Protein AF-A0A8J4X2F7-F1 (afdb_monomer_lite)

Foldseek 3Di:
DDDDDPVVVVVVVVVVVVVVVVVVVVVVVVVPPPPVCPDPDDDPDDDDDPDDDDDDPVPDDDPVRPDPVVVCVVCPPVDDVVVDDPDDDDDPPPDPDPDDPPPPPPPDDPDDDPDVVVVVPPCVVPPPVPVVVPDPDDDPDDDDD

Sequence (145 aa):
MATVPVMERGFLAAAMCALLVCLALRTEEVSCQHYYLLRPVPSDTLPLVELKEDPDPALDPRERDLNETELRSALGGDLDSRFLSATPPQKAEGNNDDDDDDVAQTAFPPGAPGPMYKYGLEIWPRIYPRIAREFKAPVDLHCVL

InterPro domains:
  IPR008717 Noggin [PF05806] (18-102)
  IPR008717 Noggin [PTHR10494] (14-102)
  IPR029034 Cystine-knot cytokine [G3DSA:2.10.90.10] (43-143)
  IPR029034 Cystine-knot cytokine [SSF57501] (32-99)

pLDDT: mean 70.75, std 18.21, range [32.97, 92.94]

Radius of gyration: 33.81 Å; chains: 1; bounding box: 85×48×81 Å

Secondary structure (DSSP, 8-state):
-----HHHHHHHHHHHHHHHHHHHHHHHHHTTTTTTT-SPPPP--SSPPPP-----TTTSPPGGG--HHHHHHHHGGG--TTT--SSPPPPPTT----S-GGGS--S--TT-PPPGGGTTTTSHHHHHHHHTTT-----------

Organism: Clarias magur (NCBI:txid1594786)

Structure (mmCIF, N/CA/C/O backbone):
data_AF-A0A8J4X2F7-F1
#
_entry.id   AF-A0A8J4X2F7-F1
#
loop_
_atom_site.group_PDB
_atom_site.id
_atom_site.type_symbol
_atom_site.label_atom_id
_atom_site.label_alt_id
_atom_site.label_comp_id
_atom_site.label_asym_id
_atom_site.label_entity_id
_atom_site.label_seq_id
_atom_site.pdbx_PDB_ins_code
_atom_site.Cartn_x
_atom_site.Cartn_y
_atom_site.Cartn_z
_atom_site.occupancy
_atom_site.B_iso_or_equiv
_atom_site.auth_seq_id
_atom_site.auth_comp_id
_atom_site.auth_asym_id
_atom_site.auth_atom_id
_atom_site.pdbx_PDB_model_num
ATOM 1 N N . MET A 1 1 ? 44.432 32.195 -27.656 1.00 45.34 1 MET A N 1
ATOM 2 C CA . MET A 1 1 ? 43.560 31.031 -27.925 1.00 45.34 1 MET A CA 1
ATOM 3 C C . MET A 1 1 ? 44.306 29.782 -27.487 1.00 45.34 1 MET A C 1
ATOM 5 O O . MET A 1 1 ? 45.168 29.320 -28.220 1.00 45.34 1 MET A O 1
ATOM 9 N N . ALA A 1 2 ? 44.076 29.307 -26.261 1.00 49.03 2 ALA A N 1
ATOM 10 C CA . ALA A 1 2 ? 44.726 28.097 -25.764 1.00 49.03 2 ALA A CA 1
ATOM 11 C C . ALA A 1 2 ? 44.035 26.875 -26.384 1.00 49.03 2 ALA A C 1
ATOM 13 O O . ALA A 1 2 ? 42.859 26.619 -26.132 1.00 49.03 2 ALA A O 1
ATOM 14 N N . THR A 1 3 ? 44.742 26.153 -27.249 1.00 57.19 3 THR A N 1
ATOM 15 C CA . THR A 1 3 ? 44.287 24.866 -27.772 1.00 57.19 3 THR A CA 1
ATOM 16 C C . THR A 1 3 ? 44.476 23.825 -26.681 1.00 57.19 3 THR A C 1
ATOM 18 O O . THR A 1 3 ? 45.597 23.395 -26.427 1.00 57.19 3 THR A O 1
ATOM 21 N N . VAL A 1 4 ? 43.377 23.454 -26.025 1.00 56.56 4 VAL A N 1
ATOM 22 C CA . VAL A 1 4 ? 43.303 22.301 -25.116 1.00 56.56 4 VAL A CA 1
ATOM 23 C C . VAL A 1 4 ? 43.961 21.097 -25.815 1.00 56.56 4 VAL A C 1
ATOM 25 O O . VAL A 1 4 ? 43.499 20.739 -26.909 1.00 56.56 4 VAL A O 1
ATOM 28 N N . PRO A 1 5 ? 45.051 20.518 -25.272 1.00 60.06 5 PRO A N 1
ATOM 29 C CA . PRO A 1 5 ? 45.778 19.428 -25.909 1.00 60.06 5 PRO A CA 1
ATOM 30 C C . PRO A 1 5 ? 44.843 18.250 -26.196 1.00 60.06 5 PRO A C 1
ATOM 32 O O . PRO A 1 5 ? 43.960 17.916 -25.409 1.00 60.06 5 PRO A O 1
ATOM 35 N N . VAL A 1 6 ? 45.046 17.592 -27.340 1.00 60.41 6 VAL A N 1
ATOM 36 C CA . VAL A 1 6 ? 44.236 16.454 -27.827 1.00 60.41 6 VAL A CA 1
ATOM 37 C C . VAL A 1 6 ? 44.079 15.348 -26.766 1.00 60.41 6 VAL A C 1
ATOM 39 O O . VAL A 1 6 ? 43.044 14.687 -26.709 1.00 60.41 6 VAL A O 1
ATOM 42 N N . MET A 1 7 ? 45.062 15.214 -25.870 1.00 56.78 7 MET A N 1
ATOM 43 C CA . MET A 1 7 ? 45.068 14.288 -24.735 1.00 56.78 7 MET A CA 1
ATOM 44 C C . MET A 1 7 ? 43.965 14.570 -23.696 1.00 56.78 7 MET A C 1
ATOM 46 O O . MET A 1 7 ? 43.355 13.633 -23.189 1.00 56.78 7 MET A O 1
ATOM 50 N N . GLU A 1 8 ? 43.637 15.838 -23.428 1.00 67.06 8 GLU A N 1
ATOM 51 C CA . GLU A 1 8 ? 42.567 16.219 -22.491 1.00 67.06 8 GLU A CA 1
ATOM 52 C C . GLU A 1 8 ? 41.178 15.993 -23.096 1.00 67.06 8 GLU A C 1
ATOM 54 O O . GLU A 1 8 ? 40.251 15.588 -22.402 1.00 67.06 8 GLU A O 1
ATOM 59 N N . ARG A 1 9 ? 41.035 16.159 -24.417 1.00 77.81 9 ARG A N 1
ATOM 60 C CA . ARG A 1 9 ? 39.787 15.836 -25.131 1.00 77.81 9 ARG A CA 1
ATOM 61 C C . ARG A 1 9 ? 39.517 14.332 -25.148 1.00 77.81 9 ARG A C 1
ATOM 63 O O . ARG A 1 9 ? 38.375 13.924 -24.966 1.00 77.81 9 ARG A O 1
ATOM 70 N N . GLY A 1 10 ? 40.563 13.522 -25.324 1.00 81.00 10 GLY A N 1
ATOM 71 C CA . GLY A 1 10 ? 40.482 12.063 -25.216 1.00 81.00 10 GLY A CA 1
ATOM 72 C C . GLY A 1 10 ? 40.123 11.605 -23.802 1.00 81.00 10 GLY A C 1
ATOM 73 O O . GLY A 1 10 ? 39.271 10.735 -23.643 1.00 81.00 10 GLY A O 1
ATOM 74 N N . PHE A 1 11 ? 40.700 12.241 -22.778 1.00 85.69 11 PHE A N 1
ATOM 75 C CA . PHE A 1 11 ? 40.369 11.968 -21.379 1.00 85.69 11 PHE A CA 1
ATOM 76 C C . PHE A 1 11 ? 38.917 12.333 -21.040 1.00 85.69 11 PHE A C 1
ATOM 78 O O . PHE A 1 11 ? 38.207 11.521 -20.454 1.00 85.69 11 PHE A O 1
ATOM 85 N N . LEU A 1 12 ? 38.441 13.508 -21.466 1.00 87.44 12 LEU A N 1
ATOM 86 C CA . LEU A 1 12 ? 37.045 13.917 -21.284 1.00 87.44 12 LEU A CA 1
ATOM 87 C C . LEU A 1 12 ? 36.077 12.990 -22.029 1.00 87.44 12 LEU A C 1
ATOM 89 O O . LEU A 1 12 ? 35.055 12.608 -21.469 1.00 87.44 12 LEU A O 1
ATOM 93 N N . ALA A 1 13 ? 36.405 12.575 -23.256 1.00 89.44 13 ALA A N 1
ATOM 94 C CA . ALA A 1 13 ? 35.600 11.615 -24.007 1.00 89.44 13 ALA A CA 1
ATOM 95 C C . ALA A 1 13 ? 35.553 10.242 -23.316 1.00 89.44 13 ALA A C 1
ATOM 97 O O . ALA A 1 13 ? 34.476 9.673 -23.171 1.00 89.44 13 ALA A O 1
ATOM 98 N N . ALA A 1 14 ? 36.689 9.738 -22.826 1.00 91.62 14 ALA A N 1
ATOM 99 C CA . ALA A 1 14 ? 36.750 8.485 -22.078 1.00 91.62 14 ALA A CA 1
ATOM 100 C C . ALA A 1 14 ? 35.969 8.566 -20.756 1.00 91.62 14 ALA A C 1
ATOM 102 O O . ALA A 1 14 ? 35.231 7.641 -20.430 1.00 91.62 14 ALA A O 1
ATOM 103 N N . ALA A 1 15 ? 36.075 9.683 -20.030 1.00 91.81 15 ALA A N 1
ATOM 104 C CA . ALA A 1 15 ? 35.311 9.930 -18.811 1.00 91.81 15 ALA A CA 1
ATOM 105 C C . ALA A 1 15 ? 33.801 9.998 -19.091 1.00 91.81 15 ALA A C 1
ATOM 107 O O . ALA A 1 15 ? 33.021 9.387 -18.366 1.00 91.81 15 ALA A O 1
ATOM 108 N N . MET A 1 16 ? 33.380 10.671 -20.168 1.00 92.31 16 MET A N 1
ATOM 109 C CA . MET A 1 16 ? 31.976 10.683 -20.589 1.00 92.31 16 MET A CA 1
ATOM 110 C C . MET A 1 16 ? 31.487 9.287 -20.985 1.00 92.31 16 MET A C 1
ATOM 112 O O . MET A 1 16 ? 30.417 8.881 -20.544 1.00 92.31 16 MET A O 1
ATOM 116 N N . CYS A 1 17 ? 32.266 8.520 -21.753 1.00 92.00 17 CYS A N 1
ATOM 117 C CA . CYS A 1 17 ? 31.923 7.139 -22.096 1.00 92.00 17 CYS A CA 1
ATOM 118 C C . CYS A 1 17 ? 31.808 6.257 -20.846 1.00 92.00 17 CYS A C 1
ATOM 120 O O . CYS A 1 17 ? 30.844 5.509 -20.722 1.00 92.00 17 CYS A O 1
ATOM 122 N N . ALA A 1 18 ? 32.739 6.376 -19.896 1.00 92.94 18 ALA A N 1
ATOM 123 C CA . ALA A 1 18 ? 32.689 5.645 -18.634 1.00 92.94 18 ALA A CA 1
ATOM 124 C C . ALA A 1 18 ? 31.446 6.017 -17.811 1.00 92.94 18 ALA A C 1
ATOM 126 O O . ALA A 1 18 ? 30.772 5.130 -17.297 1.00 92.94 18 ALA A O 1
ATOM 127 N N . LEU A 1 19 ? 31.092 7.305 -17.734 1.00 91.75 19 LEU A N 1
ATOM 128 C CA . LEU A 1 19 ? 29.869 7.757 -17.066 1.00 91.75 19 LEU A CA 1
ATOM 129 C C . LEU A 1 19 ? 28.607 7.213 -17.741 1.00 91.75 19 LEU A C 1
ATOM 131 O O . LEU A 1 19 ? 27.714 6.739 -17.045 1.00 91.75 19 LEU A O 1
ATOM 135 N N . LEU A 1 20 ? 28.535 7.233 -19.075 1.00 91.06 20 LEU A N 1
ATOM 136 C CA . LEU A 1 20 ? 27.405 6.675 -19.822 1.00 91.06 20 LEU A CA 1
ATOM 137 C C . LEU A 1 20 ? 27.272 5.162 -19.611 1.00 91.06 20 LEU A C 1
ATOM 139 O O . LEU A 1 20 ? 26.164 4.681 -19.400 1.00 91.06 20 LEU A O 1
ATOM 143 N N . VAL A 1 21 ? 28.387 4.424 -19.601 1.00 90.38 21 VAL A N 1
ATOM 144 C CA . VAL A 1 21 ? 28.400 2.986 -19.289 1.00 90.38 21 VAL A CA 1
ATOM 145 C C . VAL A 1 21 ? 27.938 2.741 -17.852 1.00 90.38 21 VAL A C 1
ATOM 147 O O . VAL A 1 21 ? 27.073 1.901 -17.630 1.00 90.38 21 VAL A O 1
ATOM 150 N N . CYS A 1 22 ? 28.433 3.509 -16.879 1.00 88.50 22 CYS A N 1
ATOM 151 C CA . CYS A 1 22 ? 27.976 3.418 -15.493 1.00 88.50 22 CYS A CA 1
ATOM 152 C C . CYS A 1 22 ? 26.471 3.692 -15.370 1.00 88.50 22 CYS A C 1
ATOM 154 O O . CYS A 1 22 ? 25.780 2.952 -14.679 1.00 88.50 22 CYS A O 1
ATOM 156 N N . LEU A 1 23 ? 25.944 4.719 -16.044 1.00 85.81 23 LEU A N 1
ATOM 157 C CA . LEU A 1 23 ? 24.512 5.025 -16.036 1.00 85.81 23 LEU A CA 1
ATOM 158 C C . LEU A 1 23 ? 23.686 3.911 -16.694 1.00 85.81 23 LEU A C 1
ATOM 160 O O . LEU A 1 23 ? 22.677 3.508 -16.124 1.00 85.81 23 LEU A O 1
ATOM 164 N N . ALA A 1 24 ? 24.136 3.365 -17.826 1.00 82.75 24 ALA A N 1
ATOM 165 C CA . ALA A 1 24 ? 23.468 2.255 -18.505 1.00 82.75 24 ALA A CA 1
ATOM 166 C C . ALA A 1 24 ? 23.391 0.995 -17.620 1.00 82.75 24 ALA A C 1
ATOM 168 O O . ALA A 1 24 ? 22.326 0.389 -17.497 1.00 82.75 24 ALA A O 1
ATOM 169 N N . LEU A 1 25 ? 24.482 0.655 -16.924 1.00 79.31 25 LEU A N 1
ATOM 170 C CA . LEU A 1 25 ? 24.517 -0.472 -15.984 1.00 79.31 25 LEU A CA 1
ATOM 171 C C . LEU A 1 25 ? 23.596 -0.252 -14.771 1.00 79.31 25 LEU A C 1
ATOM 173 O O . LEU A 1 25 ? 22.996 -1.197 -14.273 1.00 79.31 25 LEU A O 1
ATOM 177 N N . ARG A 1 26 ? 23.427 0.996 -14.309 1.00 76.25 26 ARG A N 1
ATOM 178 C CA . ARG A 1 26 ? 22.470 1.327 -13.237 1.00 76.25 26 ARG A CA 1
ATOM 179 C C . ARG A 1 26 ? 21.014 1.258 -13.695 1.00 76.25 26 ARG A C 1
ATOM 181 O O . ARG A 1 26 ? 20.144 0.971 -12.882 1.00 76.25 26 ARG A O 1
ATOM 188 N N . THR A 1 27 ? 20.728 1.528 -14.970 1.00 68.81 27 THR A N 1
ATOM 189 C CA . THR A 1 27 ? 19.348 1.494 -15.484 1.00 68.81 27 THR A CA 1
ATOM 190 C C . THR A 1 27 ? 18.787 0.084 -15.656 1.00 68.81 27 THR A C 1
ATOM 192 O O . THR A 1 27 ? 17.570 -0.077 -15.561 1.00 68.81 27 THR A O 1
ATOM 195 N N . GLU A 1 28 ? 19.633 -0.942 -15.829 1.00 60.72 28 GLU A N 1
ATOM 196 C CA . GLU A 1 28 ? 19.175 -2.342 -15.835 1.00 60.72 28 GLU A CA 1
ATOM 197 C C . GLU A 1 28 ? 18.484 -2.700 -14.511 1.00 60.72 28 GLU A C 1
ATOM 199 O O . GLU A 1 28 ? 17.373 -3.234 -14.526 1.00 60.72 28 GLU A O 1
ATOM 204 N N . GLU A 1 29 ? 19.051 -2.285 -13.374 1.00 57.69 29 GLU A N 1
ATOM 205 C CA . GLU A 1 29 ? 18.494 -2.539 -12.037 1.00 57.69 29 GLU A CA 1
ATOM 206 C C . GLU A 1 29 ? 17.133 -1.846 -11.802 1.00 57.69 29 GLU A C 1
ATOM 208 O O . GLU A 1 29 ? 16.311 -2.340 -11.029 1.00 57.69 29 GLU A O 1
ATOM 213 N N . VAL A 1 30 ? 16.843 -0.738 -12.500 1.00 59.25 30 VAL A N 1
ATOM 214 C CA . VAL A 1 30 ? 15.587 0.028 -12.345 1.00 59.25 30 VAL A CA 1
ATOM 215 C C . VAL A 1 30 ? 14.420 -0.607 -13.119 1.00 59.25 30 VAL A C 1
ATOM 217 O O . VAL A 1 30 ? 13.258 -0.419 -12.759 1.00 59.25 30 VAL A O 1
ATOM 220 N N . SER A 1 31 ? 14.698 -1.420 -14.144 1.00 57.56 31 SER A N 1
ATOM 221 C CA . SER A 1 31 ? 13.664 -2.068 -14.975 1.00 57.56 31 SER A CA 1
ATOM 222 C C . SER A 1 31 ? 13.111 -3.390 -14.406 1.00 57.56 31 SER A C 1
ATOM 224 O O . SER A 1 31 ? 12.154 -3.959 -14.933 1.00 57.56 31 SER A O 1
ATOM 226 N N . CYS A 1 32 ? 13.669 -3.883 -13.298 1.00 55.62 32 CYS A N 1
ATOM 227 C CA . CYS A 1 32 ? 13.591 -5.301 -12.935 1.00 55.62 32 CYS A CA 1
ATOM 228 C C . CYS A 1 32 ? 12.410 -5.756 -12.060 1.00 55.62 32 CYS A C 1
ATOM 230 O O . CYS A 1 32 ? 12.403 -6.911 -11.647 1.00 55.62 32 CYS A O 1
ATOM 232 N N . GLN A 1 33 ? 11.396 -4.935 -11.772 1.00 58.50 33 GLN A N 1
ATOM 233 C CA . GLN A 1 33 ? 10.253 -5.430 -10.975 1.00 58.50 33 GLN A CA 1
ATOM 234 C C . GLN A 1 33 ? 9.026 -5.808 -11.817 1.00 58.50 33 GLN A C 1
ATOM 236 O O . GLN A 1 33 ? 8.407 -6.833 -11.543 1.00 58.50 33 GLN A O 1
ATOM 241 N N . HIS A 1 34 ? 8.714 -5.052 -12.876 1.00 57.25 34 HIS A N 1
ATOM 242 C CA . HIS A 1 34 ? 7.501 -5.269 -13.683 1.00 57.25 34 HIS A CA 1
ATOM 243 C C . HIS A 1 34 ? 7.767 -5.857 -15.076 1.00 57.25 34 HIS A C 1
ATOM 245 O O . HIS A 1 34 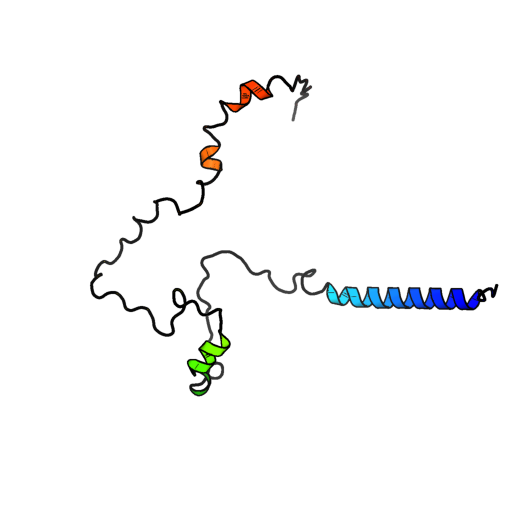? 6.855 -6.416 -15.674 1.00 57.25 34 HIS A O 1
ATOM 251 N N . TYR A 1 35 ? 9.003 -5.779 -15.586 1.00 60.75 35 TYR A N 1
ATOM 252 C CA . TYR A 1 35 ? 9.344 -6.302 -16.916 1.00 60.75 35 TYR A CA 1
ATOM 253 C C . TYR A 1 35 ? 9.355 -7.840 -16.969 1.00 60.75 35 TYR A C 1
ATOM 255 O O . TYR A 1 35 ? 8.997 -8.431 -17.982 1.00 60.75 35 TYR A O 1
ATOM 263 N N . TYR A 1 36 ? 9.702 -8.493 -15.856 1.00 65.00 36 TYR A N 1
ATOM 264 C CA . TYR A 1 36 ? 9.787 -9.955 -15.750 1.00 65.00 36 TYR A CA 1
ATOM 265 C C . TYR A 1 36 ? 8.595 -10.606 -15.032 1.00 65.00 36 TYR A C 1
ATOM 267 O O . TYR A 1 36 ? 8.656 -11.799 -14.753 1.00 65.00 36 TYR A O 1
ATOM 275 N N . LEU A 1 37 ? 7.534 -9.845 -14.706 1.00 70.81 37 LEU A N 1
ATOM 276 C CA . LEU A 1 37 ? 6.344 -10.339 -13.985 1.00 70.81 37 LEU A CA 1
ATOM 277 C C . LEU A 1 37 ? 6.692 -11.247 -12.790 1.00 70.81 37 LEU A C 1
ATOM 279 O O . LEU A 1 37 ? 6.065 -12.278 -12.559 1.00 70.81 37 LEU A O 1
ATOM 283 N N . LEU A 1 38 ? 7.711 -10.862 -12.016 1.00 77.25 38 LEU A N 1
ATOM 284 C CA . LEU A 1 38 ? 8.169 -11.644 -10.860 1.00 77.25 38 LEU A CA 1
ATOM 285 C C . LEU A 1 38 ? 7.096 -11.741 -9.765 1.00 77.25 38 LEU A C 1
ATOM 287 O O . LEU A 1 38 ? 7.187 -12.584 -8.876 1.00 77.25 38 LEU A O 1
ATOM 291 N N . ARG A 1 39 ? 6.083 -10.870 -9.827 1.00 82.69 39 ARG A N 1
ATOM 292 C CA . ARG A 1 39 ? 4.864 -10.926 -9.027 1.00 82.69 39 ARG A CA 1
ATOM 293 C C . ARG A 1 39 ? 3.652 -10.958 -9.963 1.00 82.69 39 ARG A C 1
ATOM 295 O O . ARG A 1 39 ? 3.698 -10.330 -11.023 1.00 82.69 39 ARG A O 1
ATOM 302 N N . PRO A 1 40 ? 2.570 -11.644 -9.575 1.00 83.25 40 PRO A N 1
ATOM 303 C CA . PRO A 1 40 ? 1.316 -11.597 -10.311 1.00 83.25 40 PRO A CA 1
ATOM 304 C C . PRO A 1 40 ? 0.730 -10.178 -10.307 1.00 83.25 40 PRO A C 1
ATOM 306 O O . PRO A 1 40 ? 0.864 -9.438 -9.332 1.00 83.25 40 PRO A O 1
ATOM 309 N N . VAL A 1 41 ? 0.072 -9.812 -11.406 1.00 83.81 41 VAL A N 1
ATOM 310 C CA . VAL A 1 41 ? -0.659 -8.544 -11.531 1.00 83.81 41 VAL A CA 1
ATOM 311 C C . VAL A 1 41 ? -1.963 -8.651 -10.727 1.00 83.81 41 VAL A C 1
ATOM 313 O O . VAL A 1 41 ? -2.666 -9.653 -10.887 1.00 83.81 41 VAL A O 1
ATOM 316 N N . PRO A 1 42 ? -2.299 -7.674 -9.862 1.00 87.56 42 PRO A N 1
ATOM 317 C CA . PRO A 1 42 ? -3.574 -7.682 -9.149 1.00 87.56 42 PRO A CA 1
ATOM 318 C C . PRO A 1 42 ? -4.751 -7.540 -10.127 1.00 87.56 42 PRO A C 1
ATOM 320 O O . PRO A 1 42 ? -4.626 -6.909 -11.174 1.00 87.56 42 PRO A O 1
ATOM 323 N N . SER A 1 43 ? -5.890 -8.147 -9.792 1.00 87.81 43 SER A N 1
ATOM 324 C CA . SER A 1 43 ? -7.127 -8.031 -10.574 1.00 87.81 43 SER A CA 1
ATOM 325 C C . SER A 1 43 ? -7.974 -6.868 -10.065 1.00 87.81 43 SER A C 1
ATOM 327 O O . SER A 1 43 ? -8.158 -6.736 -8.859 1.00 87.81 43 SER A O 1
ATOM 329 N N . ASP A 1 44 ? -8.566 -6.107 -10.985 1.00 91.44 44 ASP A N 1
ATOM 330 C CA . ASP A 1 44 ? -9.534 -5.040 -10.683 1.00 91.44 44 ASP A CA 1
ATOM 331 C C . ASP A 1 44 ? -10.994 -5.544 -10.706 1.00 91.44 44 ASP A C 1
ATOM 333 O O . ASP A 1 44 ? -11.944 -4.762 -10.766 1.00 91.44 44 ASP A O 1
ATOM 337 N N . THR A 1 45 ? -11.203 -6.866 -10.713 1.00 90.44 45 THR A N 1
ATOM 338 C CA . THR A 1 45 ? -12.551 -7.454 -10.756 1.00 90.44 45 THR A CA 1
ATOM 339 C C . THR A 1 45 ? -13.202 -7.395 -9.375 1.00 90.44 45 THR A C 1
ATOM 341 O O . THR A 1 45 ? -12.655 -7.913 -8.404 1.00 90.44 45 THR A O 1
ATOM 344 N N . LEU A 1 46 ? -14.394 -6.804 -9.303 1.00 89.94 46 LEU A N 1
ATOM 345 C CA . LEU A 1 46 ? -15.246 -6.745 -8.111 1.00 89.94 46 LEU A CA 1
ATOM 346 C C . LEU A 1 46 ? -16.482 -7.654 -8.304 1.00 89.94 46 LEU A C 1
ATOM 348 O O . LEU A 1 46 ? -16.886 -7.859 -9.452 1.00 89.94 46 LEU A O 1
ATOM 352 N N . PRO A 1 47 ? -17.118 -8.177 -7.235 1.00 89.12 47 PRO A N 1
ATOM 353 C CA . PRO A 1 47 ? -16.842 -7.939 -5.815 1.00 89.12 47 PRO A CA 1
ATOM 354 C C . PRO A 1 47 ? -15.615 -8.706 -5.309 1.00 89.12 47 PRO A C 1
ATOM 356 O O . PRO A 1 47 ? -15.276 -9.772 -5.820 1.00 89.12 47 PRO A O 1
ATOM 359 N N . LEU A 1 48 ? -14.952 -8.159 -4.289 1.00 86.31 48 LEU A N 1
ATOM 360 C CA . LEU A 1 48 ? -13.841 -8.843 -3.633 1.00 86.31 48 LEU A CA 1
ATOM 361 C C . LEU A 1 48 ? -14.369 -9.986 -2.763 1.00 86.31 48 LEU A C 1
ATOM 363 O O . LEU A 1 48 ? -15.369 -9.835 -2.063 1.00 86.31 48 LEU A O 1
ATOM 367 N N . VAL A 1 49 ? -13.670 -11.118 -2.798 1.00 88.44 49 VAL A N 1
ATOM 368 C CA . VAL A 1 49 ? -13.871 -12.201 -1.830 1.00 88.44 49 VAL A CA 1
ATOM 369 C C . VAL A 1 49 ? -13.228 -11.774 -0.511 1.00 88.44 49 VAL A C 1
ATOM 371 O O . VAL A 1 49 ? -12.133 -11.209 -0.523 1.00 88.44 49 VAL A O 1
ATOM 374 N N . GLU A 1 50 ? -13.899 -12.033 0.612 1.00 87.38 50 GLU A N 1
ATOM 375 C CA . GLU A 1 50 ? -13.344 -11.778 1.943 1.00 87.38 50 GLU A CA 1
ATOM 376 C C . GLU A 1 50 ? -11.995 -12.495 2.106 1.00 87.38 50 GLU A C 1
ATOM 378 O O . GLU A 1 50 ? -11.836 -13.661 1.726 1.00 87.38 50 GLU A O 1
ATOM 383 N N . LEU A 1 51 ? -11.000 -11.775 2.628 1.00 88.44 51 LEU A N 1
ATOM 384 C CA . LEU A 1 51 ? -9.657 -12.312 2.783 1.00 88.44 51 LEU A CA 1
ATOM 385 C C . LEU A 1 51 ? -9.663 -13.405 3.854 1.00 88.44 51 LEU A C 1
ATOM 387 O O . LEU A 1 51 ? -10.097 -13.194 4.983 1.00 88.44 51 LEU A O 1
ATOM 391 N N . LYS A 1 52 ? -9.142 -14.585 3.509 1.00 88.56 52 LYS A N 1
ATOM 392 C CA . LYS A 1 52 ? -8.946 -15.651 4.487 1.00 88.56 52 LYS A CA 1
ATOM 393 C C . LYS A 1 52 ? -7.710 -15.341 5.330 1.00 88.56 52 LYS A C 1
ATOM 395 O O . LYS A 1 52 ? -6.590 -15.531 4.867 1.00 88.56 52 LYS A O 1
ATOM 400 N N . GLU A 1 53 ? -7.931 -14.886 6.554 1.00 89.38 53 GLU A N 1
ATOM 401 C CA . GLU A 1 53 ? -6.868 -14.658 7.534 1.00 89.38 53 GLU A CA 1
ATOM 402 C C . GLU A 1 53 ? -6.578 -15.938 8.339 1.00 89.38 53 GLU A C 1
ATOM 404 O O . GLU A 1 53 ? -7.495 -16.701 8.688 1.00 89.38 53 GLU A O 1
ATOM 409 N N . ASP A 1 54 ? -5.292 -16.185 8.603 1.00 89.19 54 ASP A N 1
ATOM 410 C CA . ASP A 1 54 ? -4.825 -17.247 9.496 1.00 89.19 54 ASP A CA 1
ATOM 411 C C . ASP A 1 54 ? -4.796 -16.703 10.938 1.00 89.19 54 ASP A C 1
ATOM 413 O O . ASP A 1 54 ? -4.138 -15.691 11.181 1.00 89.19 54 ASP A O 1
ATOM 417 N N . PRO A 1 55 ? -5.491 -17.335 11.905 1.00 85.94 55 PRO A N 1
ATOM 418 C CA . PRO A 1 55 ? -5.593 -16.810 13.263 1.00 85.94 55 PRO A CA 1
ATOM 419 C C . PRO A 1 55 ? -4.280 -17.024 14.030 1.00 85.94 55 PRO A C 1
ATOM 421 O O . PRO A 1 55 ? -4.056 -18.093 14.604 1.00 85.94 55 PRO A O 1
ATOM 424 N N . ASP A 1 56 ? -3.418 -16.007 14.048 1.00 90.31 56 ASP A N 1
ATOM 425 C CA . ASP A 1 56 ? -2.206 -15.962 14.870 1.00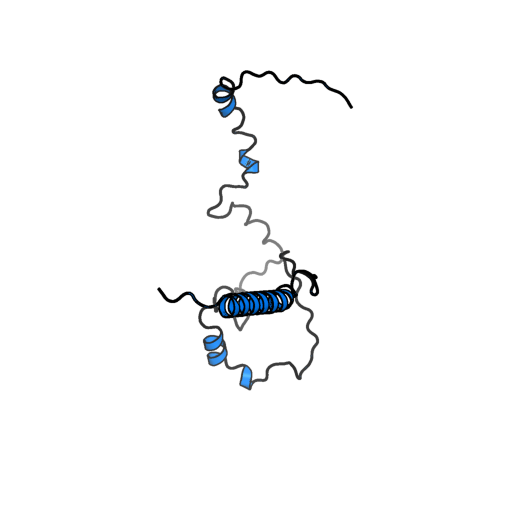 90.31 56 ASP A CA 1
ATOM 426 C C . ASP A 1 56 ? -2.329 -14.880 15.963 1.00 90.31 56 ASP A C 1
ATOM 428 O O . ASP A 1 56 ? -2.173 -13.691 15.671 1.00 90.31 56 ASP A O 1
ATOM 432 N N . PRO A 1 57 ? -2.519 -15.269 17.241 1.00 87.25 57 PRO A N 1
ATOM 433 C CA . PRO A 1 57 ? -2.636 -14.328 18.358 1.00 87.25 57 PRO A CA 1
ATOM 434 C C . PRO A 1 57 ? -1.420 -13.415 18.557 1.00 87.25 57 PRO A C 1
ATOM 436 O O . PRO A 1 57 ? -1.508 -12.427 19.284 1.00 87.25 57 PRO A O 1
ATOM 439 N N . ALA A 1 58 ? -0.259 -13.756 17.988 1.00 90.56 58 ALA A N 1
ATOM 440 C CA . ALA A 1 58 ? 0.922 -12.900 18.041 1.00 90.56 58 ALA A CA 1
ATOM 441 C C . ALA A 1 58 ? 0.860 -11.733 17.041 1.00 90.56 58 ALA A C 1
ATOM 443 O O . ALA A 1 58 ? 1.547 -10.728 17.248 1.00 90.56 58 ALA A O 1
ATOM 444 N N . LEU A 1 59 ? 0.075 -11.873 15.967 1.00 88.31 59 LEU A N 1
ATOM 445 C CA . LEU A 1 59 ? -0.140 -10.844 14.946 1.00 88.31 59 LEU A CA 1
ATOM 446 C C . LEU A 1 59 ? -1.331 -9.940 15.273 1.00 88.31 59 LEU A C 1
ATOM 448 O O . LEU A 1 59 ? -1.413 -8.834 14.738 1.00 88.31 59 LEU A O 1
ATOM 452 N N . ASP A 1 60 ? -2.204 -10.377 16.179 1.00 91.31 60 ASP A N 1
ATOM 453 C CA . ASP A 1 60 ? -3.331 -9.574 16.629 1.00 91.31 60 ASP A CA 1
ATOM 454 C C . ASP A 1 60 ? -2.861 -8.315 17.391 1.00 91.31 60 ASP A C 1
ATOM 456 O O . ASP A 1 60 ? -1.987 -8.382 18.270 1.00 91.31 60 ASP A O 1
ATOM 460 N N . PRO A 1 61 ? -3.443 -7.136 17.097 1.00 91.50 61 PRO A N 1
ATOM 461 C CA . PRO A 1 61 ? -3.146 -5.915 17.832 1.00 91.50 61 PRO A CA 1
ATOM 462 C C . PRO A 1 61 ? -3.596 -6.043 19.291 1.00 91.50 61 PRO A C 1
ATOM 464 O O . PRO A 1 61 ? -4.652 -6.593 19.603 1.00 91.50 61 PRO A O 1
ATOM 467 N N . ARG A 1 62 ? -2.801 -5.497 20.217 1.00 90.81 62 ARG A N 1
ATOM 468 C CA . ARG A 1 62 ? -3.145 -5.521 21.647 1.00 90.81 62 ARG A CA 1
ATOM 469 C C . ARG A 1 62 ? -4.060 -4.357 21.997 1.00 90.81 62 ARG A C 1
ATOM 471 O O . ARG A 1 62 ? -4.081 -3.342 21.316 1.00 90.81 62 ARG A O 1
ATOM 478 N N . GLU A 1 63 ? -4.688 -4.434 23.165 1.00 90.00 63 GLU A N 1
ATOM 479 C CA . GLU A 1 63 ? -5.579 -3.391 23.697 1.00 90.00 63 GLU A CA 1
ATOM 480 C C . GLU A 1 63 ? -4.957 -1.984 23.715 1.00 90.00 63 GLU A C 1
ATOM 482 O O . GLU A 1 63 ? -5.613 -1.004 23.381 1.00 90.00 63 GLU A O 1
ATOM 487 N N . ARG A 1 64 ? -3.661 -1.876 24.028 1.00 86.94 64 ARG A N 1
ATOM 488 C CA . ARG A 1 64 ? -2.944 -0.590 24.019 1.00 86.94 64 ARG A CA 1
ATOM 489 C C . ARG A 1 64 ? -2.866 0.060 22.631 1.00 86.94 64 ARG A C 1
ATOM 491 O O . ARG A 1 64 ? -2.705 1.269 22.546 1.00 86.94 64 ARG A O 1
ATOM 498 N N . ASP A 1 65 ? -2.912 -0.756 21.580 1.00 88.94 65 ASP A N 1
ATOM 499 C CA . ASP A 1 65 ? -2.786 -0.345 20.184 1.00 88.94 65 ASP A CA 1
ATOM 500 C C . ASP A 1 65 ? -4.183 0.039 19.612 1.00 88.94 65 ASP A C 1
ATOM 502 O O . ASP A 1 65 ? -4.281 0.628 18.539 1.00 88.94 65 ASP A O 1
ATOM 506 N N . LEU A 1 66 ? -5.271 -0.231 20.355 1.00 90.62 66 LEU A N 1
ATOM 507 C CA . LEU A 1 66 ? -6.675 0.001 19.975 1.00 90.62 66 LEU A CA 1
ATOM 508 C C . LEU A 1 66 ? -7.256 1.320 20.530 1.00 90.62 66 LEU A C 1
ATOM 510 O O . LEU A 1 66 ? -8.441 1.411 20.850 1.00 90.62 66 LEU A O 1
ATOM 514 N N . ASN A 1 67 ? -6.440 2.369 20.658 1.00 91.38 67 ASN A N 1
ATOM 515 C CA . ASN A 1 67 ? -6.908 3.677 21.125 1.00 91.38 67 ASN A CA 1
ATOM 516 C C . ASN A 1 67 ? -7.635 4.449 20.007 1.00 91.38 67 ASN A C 1
ATOM 518 O O . ASN A 1 67 ? -7.010 4.913 19.053 1.00 91.38 67 ASN A O 1
ATOM 522 N N . GLU A 1 68 ? -8.946 4.673 20.160 1.00 89.50 68 GLU A N 1
ATOM 523 C CA . GLU A 1 68 ? -9.770 5.370 19.159 1.00 89.50 68 GLU A CA 1
ATOM 524 C C . GLU A 1 68 ? -9.224 6.741 18.743 1.00 89.50 68 GLU A C 1
ATOM 526 O O . GLU A 1 68 ? -9.319 7.111 17.574 1.00 89.50 68 GLU A O 1
ATOM 531 N N . THR A 1 69 ? -8.687 7.524 19.682 1.00 90.62 69 THR A N 1
ATOM 532 C CA . THR A 1 69 ? -8.227 8.889 19.376 1.00 90.62 69 THR A CA 1
ATOM 533 C C . THR A 1 69 ? -6.987 8.855 18.493 1.00 90.62 69 THR A C 1
ATOM 535 O O . THR A 1 69 ? -6.870 9.636 17.549 1.00 90.62 69 THR A O 1
ATOM 538 N N . GLU A 1 70 ? -6.078 7.923 18.771 1.00 91.25 70 GLU A N 1
ATOM 539 C CA . GLU A 1 70 ? -4.859 7.734 17.988 1.00 91.25 70 GLU A CA 1
ATOM 540 C C . GLU A 1 70 ? -5.176 7.146 16.612 1.00 91.25 70 GLU A C 1
ATOM 542 O O . GLU A 1 70 ? -4.679 7.664 15.616 1.00 91.25 70 GLU A O 1
ATOM 547 N N . LEU A 1 71 ? -6.074 6.157 16.534 1.00 91.75 71 LEU A N 1
ATOM 548 C CA . LEU A 1 71 ? -6.530 5.571 15.269 1.00 91.75 71 LEU A CA 1
ATOM 549 C C . LEU A 1 71 ? -7.235 6.603 14.377 1.00 91.75 71 LEU A C 1
ATOM 551 O O . LEU A 1 71 ? -6.949 6.690 13.183 1.00 91.75 71 LEU A O 1
ATOM 555 N N . ARG A 1 72 ? -8.110 7.440 14.952 1.00 90.44 72 ARG A N 1
ATOM 556 C CA . ARG A 1 72 ? -8.770 8.539 14.225 1.00 90.44 72 ARG A CA 1
ATOM 557 C C . ARG A 1 72 ? -7.775 9.591 13.751 1.00 90.44 72 ARG A C 1
ATOM 559 O O . ARG A 1 72 ? -7.891 10.067 12.628 1.00 90.44 72 ARG A O 1
ATOM 566 N N . SER A 1 73 ? -6.803 9.945 14.589 1.00 90.12 73 SER A N 1
ATOM 567 C CA . SER A 1 73 ? -5.741 10.884 14.219 1.00 90.12 73 SER A CA 1
ATOM 568 C C . SER A 1 73 ? -4.860 10.327 13.093 1.00 90.12 73 SER A C 1
ATOM 570 O O . SER A 1 73 ? -4.517 11.057 12.168 1.00 90.12 73 SER A O 1
ATOM 572 N N . ALA A 1 74 ? -4.543 9.028 13.136 1.00 91.75 74 ALA A N 1
ATOM 573 C CA . ALA A 1 74 ? -3.746 8.346 12.120 1.00 91.75 74 ALA A CA 1
ATOM 574 C C . ALA A 1 74 ? -4.470 8.237 10.769 1.00 91.75 74 ALA A C 1
ATOM 576 O O . ALA A 1 74 ? -3.839 8.425 9.732 1.00 91.75 74 ALA A O 1
ATOM 577 N N . LEU A 1 75 ? -5.780 7.968 10.779 1.00 90.75 75 LEU A N 1
ATOM 578 C CA . LEU A 1 75 ? -6.598 7.902 9.563 1.00 90.75 75 LEU A CA 1
ATOM 579 C C . LEU A 1 75 ? -6.938 9.298 9.011 1.00 90.75 75 LEU A C 1
ATOM 581 O O . LEU A 1 75 ? -7.127 9.474 7.809 1.00 90.75 75 LEU A O 1
ATOM 585 N N . GLY A 1 76 ? -6.986 10.309 9.882 1.00 88.94 76 GLY A N 1
ATOM 586 C CA . GLY A 1 76 ? -7.091 11.717 9.515 1.00 88.94 76 GLY A CA 1
ATOM 587 C C . GLY A 1 76 ? -8.285 12.016 8.607 1.00 88.94 76 GLY A C 1
ATOM 588 O O . GLY A 1 76 ? -9.436 11.949 9.035 1.00 88.94 76 GLY A O 1
ATOM 589 N N . GLY A 1 77 ? -7.994 12.397 7.360 1.00 88.00 77 GLY A N 1
ATOM 590 C CA . GLY A 1 77 ? -8.989 12.802 6.361 1.00 88.00 77 GLY A CA 1
ATOM 591 C C . GLY A 1 77 ? -9.672 11.656 5.610 1.00 88.00 77 GLY A C 1
ATOM 592 O O . GLY A 1 77 ? -10.672 11.911 4.944 1.00 88.00 77 GLY A O 1
ATOM 593 N N . ASP A 1 78 ? -9.176 10.422 5.730 1.00 90.81 78 ASP A N 1
ATOM 594 C CA . ASP A 1 78 ? -9.721 9.255 5.016 1.00 90.81 78 ASP A CA 1
ATOM 595 C C . ASP A 1 78 ? -10.899 8.601 5.763 1.00 90.81 78 ASP A C 1
ATOM 597 O O . ASP A 1 78 ? -11.564 7.699 5.252 1.00 90.81 78 ASP A O 1
ATOM 601 N N . LEU A 1 79 ? -11.188 9.064 6.984 1.00 89.69 79 LEU A N 1
ATOM 602 C CA . LEU A 1 79 ? -12.317 8.598 7.780 1.00 89.69 79 LEU A CA 1
ATOM 603 C C . LEU A 1 79 ? -13.642 9.177 7.243 1.00 89.69 79 LEU A C 1
ATOM 605 O O . LEU A 1 79 ? -14.082 10.243 7.675 1.00 89.69 79 LEU A O 1
ATOM 609 N N . ASP A 1 80 ? -14.317 8.455 6.344 1.00 90.19 80 ASP A N 1
ATOM 610 C CA . ASP A 1 80 ? -15.704 8.753 5.952 1.00 90.19 80 ASP A CA 1
ATOM 611 C C . ASP A 1 80 ? -16.694 7.975 6.833 1.00 90.19 80 ASP A C 1
ATOM 613 O O . ASP A 1 80 ? -16.853 6.760 6.701 1.00 90.19 80 ASP A O 1
ATOM 617 N N . SER A 1 81 ? -17.409 8.684 7.712 1.00 86.75 81 SER A N 1
ATOM 618 C CA . SER A 1 81 ? -18.387 8.095 8.639 1.00 86.75 81 SER A CA 1
ATOM 619 C C . SER A 1 81 ? -19.602 7.458 7.959 1.00 86.75 81 SER A C 1
ATOM 621 O O . SER A 1 81 ? -20.368 6.757 8.618 1.00 86.75 81 SER A O 1
ATOM 623 N N . ARG A 1 82 ? -19.804 7.693 6.656 1.00 87.44 82 ARG A N 1
ATOM 624 C CA . ARG A 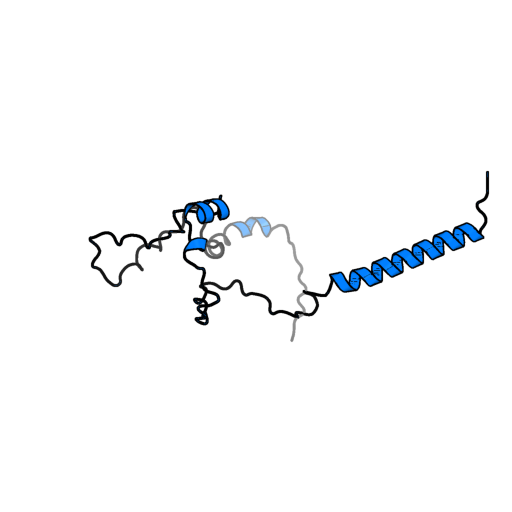1 82 ? -20.867 7.042 5.875 1.00 87.44 82 ARG A CA 1
ATOM 625 C C . ARG A 1 82 ? -20.503 5.620 5.459 1.00 87.44 82 ARG A C 1
ATOM 627 O O . ARG A 1 82 ? -21.407 4.836 5.195 1.00 87.44 82 ARG A O 1
ATOM 634 N N . PHE A 1 83 ? -19.209 5.308 5.382 1.00 88.88 83 PHE A N 1
ATOM 635 C CA . PHE A 1 83 ? -18.703 4.012 4.919 1.00 88.88 83 PHE A CA 1
ATOM 636 C C . PHE A 1 83 ? -17.895 3.261 5.984 1.00 88.88 83 PHE A C 1
ATOM 638 O O . PHE A 1 83 ? -17.738 2.050 5.866 1.00 88.88 83 PHE A O 1
ATOM 645 N N . LEU A 1 84 ? -17.392 3.951 7.013 1.00 90.06 84 LEU A N 1
ATOM 646 C CA . LEU A 1 84 ? -16.553 3.376 8.064 1.00 90.06 84 LEU A CA 1
ATOM 647 C C . LEU A 1 84 ? -17.150 3.634 9.453 1.00 90.06 84 LEU A C 1
ATOM 649 O O . LEU A 1 84 ? -17.454 4.772 9.817 1.00 90.06 84 LEU A O 1
ATOM 653 N N . SER A 1 85 ? -17.253 2.580 10.263 1.00 89.38 85 SER A N 1
ATOM 654 C CA . SER A 1 85 ? -17.680 2.653 11.662 1.00 89.38 85 SER A CA 1
ATOM 655 C C . SER A 1 85 ? -16.995 1.577 12.512 1.00 89.38 85 SER A C 1
ATOM 657 O O . SER A 1 85 ? -16.719 0.479 12.040 1.00 89.38 85 SER A O 1
ATOM 659 N N . ALA A 1 86 ? -16.712 1.891 13.783 1.00 87.44 86 ALA A N 1
ATOM 660 C CA . ALA A 1 86 ? -16.161 0.919 14.740 1.00 87.44 86 ALA A CA 1
ATOM 661 C C . ALA A 1 86 ? -17.215 -0.094 15.212 1.00 87.44 86 ALA A C 1
ATOM 663 O O . ALA A 1 86 ? -16.897 -1.210 15.611 1.00 87.44 86 ALA A O 1
ATOM 664 N N . THR A 1 87 ? -18.483 0.307 15.172 1.00 86.94 87 THR A N 1
ATOM 665 C CA . THR A 1 87 ? -19.627 -0.535 15.494 1.00 86.94 87 THR A CA 1
ATOM 666 C C . THR A 1 87 ? -20.521 -0.660 14.268 1.00 86.94 87 THR A C 1
ATOM 668 O O . THR A 1 87 ? -20.655 0.305 13.509 1.00 86.94 87 THR A O 1
ATOM 671 N N . PRO A 1 88 ? -21.138 -1.828 14.041 1.00 85.81 88 PRO A N 1
ATOM 672 C CA . PRO A 1 88 ? -22.086 -1.983 12.949 1.00 85.81 88 PRO A CA 1
ATOM 673 C C . PRO A 1 88 ? -23.269 -1.011 13.124 1.00 85.81 88 PRO A C 1
ATOM 675 O O . PRO A 1 88 ? -23.636 -0.691 14.262 1.00 85.81 88 PRO A O 1
ATOM 678 N N . PRO A 1 89 ? -23.877 -0.527 12.025 1.00 82.62 89 PRO A N 1
ATOM 679 C CA . PRO A 1 89 ? -25.045 0.342 12.105 1.00 82.62 89 PRO A CA 1
ATOM 680 C C . PRO A 1 89 ? -26.198 -0.376 12.817 1.00 82.62 89 PRO A C 1
ATOM 682 O O . PRO A 1 89 ? -26.427 -1.570 12.615 1.00 82.62 89 PRO A O 1
ATOM 685 N N . GLN A 1 90 ? -26.944 0.352 13.652 1.00 80.31 90 GLN A N 1
ATOM 686 C CA . GLN A 1 90 ? -28.147 -0.197 14.273 1.00 80.31 90 GLN A CA 1
ATOM 687 C C . GLN A 1 90 ? -29.177 -0.500 13.182 1.00 80.31 90 GLN A C 1
ATOM 689 O O . GLN A 1 90 ? -29.584 0.398 12.442 1.00 80.31 90 GLN A O 1
ATOM 694 N N . LYS A 1 91 ? -29.607 -1.764 13.088 1.00 74.69 91 LYS A N 1
ATOM 695 C CA . LYS A 1 91 ? -30.768 -2.135 12.274 1.00 74.69 91 LYS A CA 1
ATOM 696 C C . LYS A 1 91 ? -31.950 -1.344 12.829 1.00 74.69 91 LYS A C 1
ATOM 698 O O . LYS A 1 91 ? -32.238 -1.452 14.019 1.00 74.69 91 LYS A O 1
ATOM 703 N N . ALA A 1 92 ? -32.578 -0.509 12.001 1.00 72.12 92 ALA A N 1
ATOM 704 C CA . ALA A 1 92 ? -33.752 0.243 12.420 1.00 72.12 92 ALA A CA 1
ATOM 705 C C . ALA A 1 92 ? -34.777 -0.743 13.000 1.00 72.12 92 ALA A C 1
ATOM 707 O O . ALA A 1 92 ? -35.146 -1.718 12.338 1.00 72.12 92 ALA A O 1
ATOM 708 N N . GLU A 1 93 ? -35.175 -0.525 14.254 1.00 59.25 93 GLU A N 1
ATOM 709 C CA . GLU A 1 93 ? -36.185 -1.328 14.939 1.00 59.25 93 GLU A CA 1
ATOM 710 C C . GLU A 1 93 ? -37.506 -1.196 14.163 1.00 59.25 93 GLU A C 1
ATOM 712 O O . GLU A 1 93 ? -38.241 -0.225 14.327 1.00 59.25 93 GLU A O 1
ATOM 717 N N . GLY A 1 94 ? -37.776 -2.125 13.243 1.00 56.44 94 GLY A N 1
ATOM 718 C CA . GLY A 1 94 ? -38.997 -2.094 12.437 1.00 56.44 94 GLY A CA 1
ATOM 719 C C . GLY A 1 94 ? -39.004 -2.924 11.155 1.00 56.44 94 GLY A C 1
ATOM 720 O O . GLY A 1 94 ? -40.088 -3.294 10.725 1.00 56.44 94 GLY A O 1
ATOM 721 N N . ASN A 1 95 ? -37.855 -3.273 10.566 1.00 51.28 95 ASN A N 1
ATOM 722 C CA . ASN A 1 95 ? -37.841 -4.068 9.329 1.00 51.28 95 ASN A CA 1
ATOM 723 C C . ASN A 1 95 ? -37.658 -5.564 9.634 1.00 51.28 95 ASN A C 1
ATOM 725 O O . ASN A 1 95 ? -36.559 -6.117 9.520 1.00 51.28 95 ASN A O 1
ATOM 729 N N . ASN A 1 96 ? -38.741 -6.199 10.091 1.00 54.06 96 ASN A N 1
ATOM 730 C CA . ASN A 1 96 ? -38.967 -7.601 9.755 1.00 54.06 96 ASN A CA 1
ATOM 731 C C . ASN A 1 96 ? -39.428 -7.575 8.307 1.00 54.06 96 ASN A C 1
ATOM 733 O O . ASN A 1 96 ? -40.567 -7.199 8.103 1.00 54.06 96 ASN A O 1
ATOM 737 N N . ASP A 1 97 ? -38.547 -7.867 7.362 1.00 48.94 97 ASP A N 1
ATOM 738 C CA . ASP A 1 97 ? -38.890 -8.383 6.038 1.00 48.94 97 ASP A CA 1
ATOM 739 C C . ASP A 1 97 ? -37.567 -8.902 5.469 1.00 48.94 97 ASP A C 1
ATOM 741 O O . ASP A 1 97 ? -36.646 -8.142 5.157 1.00 48.94 97 ASP A O 1
ATOM 745 N N . ASP A 1 98 ? -37.437 -10.223 5.517 1.00 54.25 98 ASP A N 1
ATOM 746 C CA . ASP A 1 98 ? -36.482 -10.980 4.731 1.00 54.25 98 ASP A CA 1
ATOM 747 C C . ASP A 1 98 ? -36.886 -10.831 3.245 1.00 54.25 98 ASP A C 1
ATOM 749 O O . ASP A 1 98 ? -38.068 -10.914 2.917 1.00 54.25 98 ASP A O 1
ATOM 753 N N . ASP A 1 99 ? -35.902 -10.617 2.367 1.00 52.00 99 ASP A N 1
ATOM 754 C CA . ASP A 1 99 ? -35.972 -10.888 0.920 1.00 52.00 99 ASP A CA 1
ATOM 755 C C . ASP A 1 99 ? -36.853 -10.003 -0.005 1.00 52.00 99 ASP A C 1
ATOM 757 O O . ASP A 1 99 ? -37.634 -10.552 -0.774 1.00 52.00 99 ASP A O 1
ATOM 761 N N . ASP A 1 100 ? -36.686 -8.667 -0.058 1.00 47.25 100 ASP A N 1
ATOM 762 C CA . ASP A 1 100 ? -37.281 -7.859 -1.161 1.00 47.25 100 ASP A CA 1
ATOM 763 C C . ASP A 1 100 ? -36.565 -6.511 -1.490 1.00 47.25 100 ASP A C 1
ATOM 765 O O . ASP A 1 100 ? -37.194 -5.516 -1.854 1.00 47.25 100 ASP A O 1
ATOM 769 N N . ASP A 1 101 ? -35.228 -6.436 -1.423 1.00 49.66 101 ASP A N 1
ATOM 770 C CA . ASP A 1 101 ? -34.478 -5.210 -1.800 1.00 49.66 101 ASP A CA 1
ATOM 771 C C . ASP A 1 101 ? -34.171 -5.079 -3.316 1.00 49.66 101 ASP A C 1
ATOM 773 O O . ASP A 1 101 ? -33.612 -4.073 -3.767 1.00 49.66 101 ASP A O 1
ATOM 777 N N . ASP A 1 102 ? -34.571 -6.047 -4.149 1.00 50.72 102 ASP A N 1
ATOM 778 C CA . ASP A 1 102 ? -34.220 -6.084 -5.582 1.00 50.72 102 ASP A CA 1
ATOM 779 C C . ASP A 1 102 ? -35.109 -5.211 -6.504 1.00 50.72 102 ASP A C 1
ATOM 781 O O . ASP A 1 102 ? -34.866 -5.127 -7.711 1.00 50.72 102 ASP A O 1
ATOM 785 N N . VAL A 1 103 ? -36.128 -4.507 -5.988 1.00 50.34 103 VAL A N 1
ATOM 786 C CA . VAL A 1 103 ? -37.166 -3.856 -6.832 1.00 50.34 103 VAL A CA 1
ATOM 787 C C . VAL A 1 103 ? -37.161 -2.314 -6.784 1.00 50.34 103 VAL A C 1
ATOM 789 O O . VAL A 1 103 ? -38.137 -1.668 -7.160 1.00 50.34 103 VAL A O 1
ATOM 792 N N . ALA A 1 104 ? -36.055 -1.661 -6.403 1.00 47.72 104 ALA A N 1
ATOM 793 C CA . ALA A 1 104 ? -36.013 -0.185 -6.370 1.00 47.72 104 ALA A CA 1
ATOM 794 C C . ALA A 1 104 ? -34.781 0.499 -6.997 1.00 47.72 104 ALA A C 1
ATOM 796 O O . ALA A 1 104 ? -34.653 1.717 -6.885 1.00 47.72 104 ALA A O 1
ATOM 797 N N . GLN A 1 105 ? -33.900 -0.217 -7.708 1.00 47.66 105 GLN A N 1
ATOM 798 C CA . GLN A 1 105 ? -32.688 0.384 -8.307 1.00 47.66 105 GLN A CA 1
ATOM 799 C C . GLN A 1 105 ? -32.672 0.459 -9.846 1.00 47.66 105 GLN A C 1
ATOM 801 O O . GLN A 1 105 ? -31.681 0.879 -10.437 1.00 47.66 105 GLN A O 1
ATOM 806 N N . THR A 1 106 ? -33.773 0.141 -10.538 1.00 48.16 106 THR A N 1
ATOM 807 C CA . THR A 1 106 ? -33.865 0.333 -12.004 1.00 48.16 106 THR A CA 1
ATOM 808 C C . THR A 1 106 ? -34.239 1.757 -12.430 1.00 48.16 106 THR A C 1
ATOM 810 O O . THR A 1 106 ? -34.353 2.035 -13.627 1.00 48.16 106 THR A O 1
ATOM 813 N N . ALA A 1 107 ? -34.416 2.692 -11.493 1.00 49.41 107 ALA A N 1
ATOM 814 C CA . ALA A 1 107 ? -34.490 4.109 -11.823 1.00 49.41 107 ALA A CA 1
ATOM 815 C C . ALA A 1 107 ? -33.063 4.625 -12.060 1.00 49.41 107 ALA A C 1
ATOM 817 O O . ALA A 1 107 ? -32.299 4.805 -11.121 1.00 49.41 107 ALA A O 1
ATOM 818 N N . PHE A 1 108 ? -32.712 4.785 -13.336 1.00 57.34 108 PHE A N 1
ATOM 819 C CA . PHE A 1 108 ? -31.474 5.370 -13.864 1.00 57.34 108 PHE A CA 1
ATOM 820 C C . PHE A 1 108 ? -30.676 6.251 -12.874 1.00 57.34 108 PHE A C 1
ATOM 822 O O . PHE A 1 108 ? -31.247 7.180 -12.296 1.00 57.34 108 PHE A O 1
ATOM 829 N N . PRO A 1 109 ? -29.351 6.040 -12.735 1.00 57.94 109 PRO A N 1
ATOM 830 C CA . PRO A 1 109 ? -28.532 6.790 -11.789 1.00 57.94 109 PRO A CA 1
ATOM 831 C C . PRO A 1 109 ? -28.489 8.291 -12.125 1.00 57.94 109 PRO A C 1
ATOM 833 O O . PRO A 1 109 ? -28.519 8.671 -13.303 1.00 57.94 109 PRO A O 1
ATOM 836 N N . PRO A 1 110 ? -28.369 9.168 -11.111 1.00 60.69 110 PRO A N 1
ATOM 837 C CA . PRO A 1 110 ? -28.249 10.601 -11.326 1.00 60.69 110 PRO A CA 1
ATOM 838 C C . PRO A 1 110 ? -26.929 10.912 -12.046 1.00 60.69 110 PRO A C 1
ATOM 840 O O . PRO A 1 110 ? -25.847 10.740 -11.493 1.00 60.69 110 PRO A O 1
ATOM 843 N N . GLY A 1 111 ? -27.023 11.398 -13.286 1.00 62.19 111 GLY A N 1
ATOM 844 C CA . GLY A 1 111 ? -25.926 12.098 -13.966 1.00 62.19 111 GLY A CA 1
ATOM 845 C C . GLY A 1 111 ? -25.310 11.422 -15.192 1.00 62.19 111 GLY A C 1
ATOM 846 O O . GLY A 1 111 ? -24.511 12.068 -15.866 1.00 62.19 111 GLY A O 1
ATOM 847 N N . ALA A 1 112 ? -25.689 10.192 -15.545 1.00 68.06 112 ALA A N 1
ATOM 848 C CA . ALA A 1 112 ? -25.221 9.564 -16.783 1.00 68.06 112 ALA A CA 1
ATOM 849 C C . ALA A 1 112 ? -26.350 9.496 -17.827 1.00 68.06 112 ALA A C 1
ATOM 851 O O . ALA A 1 112 ? -27.415 8.949 -17.524 1.00 68.06 112 ALA A O 1
ATOM 852 N N . PRO A 1 113 ? -26.155 9.980 -19.074 1.00 65.38 113 PRO A N 1
ATOM 853 C CA . PRO A 1 113 ? -26.964 9.470 -20.171 1.00 65.38 113 PRO A CA 1
ATOM 854 C C 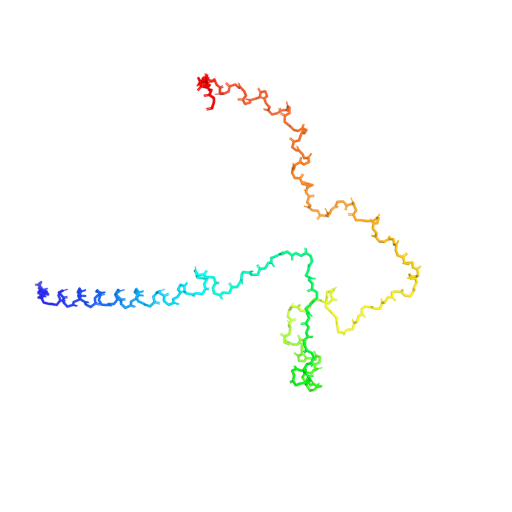. PRO A 1 113 ? -26.743 7.955 -20.222 1.00 65.38 113 PRO A C 1
ATOM 856 O O . PRO A 1 113 ? -25.621 7.484 -20.020 1.00 65.38 113 PRO A O 1
ATOM 859 N N . GLY A 1 114 ? -27.817 7.190 -20.431 1.00 61.72 114 GLY A N 1
ATOM 860 C CA . GLY A 1 114 ? -27.741 5.732 -20.495 1.00 61.72 114 GLY A CA 1
ATOM 861 C C . GLY A 1 114 ? -26.655 5.251 -21.471 1.00 61.72 114 GLY A C 1
ATOM 862 O O . GLY A 1 114 ? -26.167 6.027 -22.296 1.00 61.72 114 GLY A O 1
ATOM 863 N N . PRO A 1 115 ? -26.260 3.971 -21.406 1.00 66.69 115 PRO A N 1
ATOM 864 C CA . PRO A 1 115 ? -25.171 3.464 -22.228 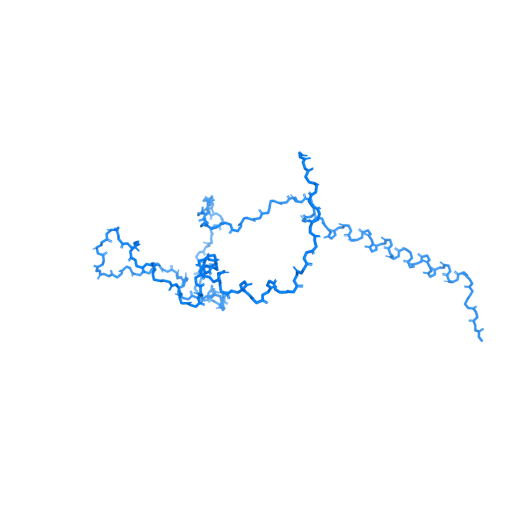1.00 66.69 115 PRO A CA 1
ATOM 865 C C . PRO A 1 115 ? -25.348 3.851 -23.704 1.00 66.69 115 PRO A C 1
ATOM 867 O O . PRO A 1 115 ? -26.422 3.667 -24.275 1.00 66.69 115 PRO A O 1
ATOM 870 N N . MET A 1 116 ? -24.293 4.392 -24.324 1.00 61.66 116 MET A N 1
ATOM 871 C CA . MET A 1 116 ? -24.332 4.997 -25.667 1.00 61.66 116 MET A CA 1
ATOM 872 C C . MET A 1 116 ? -24.884 4.050 -26.747 1.00 61.66 116 MET A C 1
ATOM 874 O O . MET A 1 116 ? -25.513 4.501 -27.704 1.00 61.66 116 MET A O 1
ATOM 878 N N . TYR A 1 117 ? -24.720 2.733 -26.575 1.00 61.88 117 TYR A N 1
ATOM 879 C CA . TYR A 1 117 ? -25.282 1.729 -27.484 1.00 61.88 117 TYR A CA 1
ATOM 880 C C . TYR A 1 117 ? -26.819 1.737 -27.518 1.00 61.88 117 TYR A C 1
ATOM 882 O O . TYR A 1 117 ? -27.409 1.283 -28.495 1.00 61.88 117 TYR A O 1
ATOM 890 N N . LYS A 1 118 ? -27.480 2.304 -26.501 1.00 60.28 118 LYS A N 1
ATOM 891 C CA . LYS A 1 118 ? -28.938 2.450 -26.449 1.00 60.28 118 LYS A CA 1
ATOM 892 C C . LYS A 1 118 ? -29.449 3.575 -27.359 1.00 60.28 118 LYS A C 1
ATOM 894 O O . LYS A 1 118 ? -30.550 3.476 -27.880 1.00 60.28 118 LYS A O 1
ATOM 899 N N . TYR A 1 119 ? -28.635 4.603 -27.612 1.00 58.91 119 TYR A N 1
ATOM 900 C CA . TYR A 1 119 ? -28.960 5.713 -28.524 1.00 58.91 119 TYR A CA 1
ATOM 901 C C . TYR A 1 119 ? -28.463 5.475 -29.965 1.00 58.91 119 TYR A C 1
ATOM 903 O O . TYR A 1 119 ? -28.712 6.282 -30.861 1.00 58.91 119 TYR A O 1
ATOM 911 N N . GLY A 1 120 ? -27.762 4.360 -30.201 1.00 55.19 120 GLY A N 1
ATOM 912 C CA . GLY A 1 120 ? -27.093 4.039 -31.462 1.00 55.19 120 GLY A CA 1
ATOM 913 C C . GLY A 1 120 ? -27.973 3.449 -32.568 1.00 55.19 120 GLY A C 1
ATOM 914 O O . GLY A 1 120 ? -27.523 3.427 -33.708 1.00 55.19 120 GLY A O 1
ATOM 915 N N . LEU A 1 121 ? -29.208 3.009 -32.291 1.00 52.66 121 LEU A N 1
ATOM 916 C CA . LEU A 1 121 ? -30.109 2.489 -33.336 1.00 52.66 121 LEU A CA 1
ATOM 917 C C . LEU A 1 121 ? -31.137 3.508 -33.854 1.00 52.66 121 LEU A C 1
ATOM 919 O O . LEU A 1 121 ? -31.632 3.344 -34.965 1.00 52.66 121 LEU A O 1
ATOM 923 N N . GLU A 1 122 ? -31.432 4.581 -33.115 1.00 55.41 122 GLU A N 1
ATOM 924 C CA . GLU A 1 122 ? -32.518 5.504 -33.496 1.00 55.41 122 GLU A CA 1
ATOM 925 C C . GLU A 1 122 ? -32.044 6.769 -34.231 1.00 55.41 122 GLU A C 1
ATOM 927 O O . GLU A 1 122 ? -32.823 7.424 -34.922 1.00 55.41 122 GLU A O 1
ATOM 932 N N . ILE A 1 123 ? -30.757 7.118 -34.137 1.00 53.97 123 ILE A N 1
ATOM 933 C CA . ILE A 1 123 ? -30.220 8.373 -34.703 1.00 53.97 123 ILE A CA 1
ATOM 934 C C . ILE A 1 123 ? -29.659 8.174 -36.126 1.00 53.97 123 ILE A C 1
ATOM 936 O O . ILE A 1 123 ? -29.597 9.113 -36.928 1.00 53.97 123 ILE A O 1
ATOM 940 N N . TRP A 1 124 ? -29.316 6.935 -36.487 1.00 45.94 124 TRP A N 1
ATOM 941 C CA . TRP A 1 124 ? -28.680 6.592 -37.762 1.00 45.94 124 TRP A CA 1
ATOM 942 C C . TRP A 1 124 ? -29.476 6.895 -39.054 1.00 45.94 124 TRP A C 1
ATOM 944 O O . TRP A 1 124 ? -28.820 7.165 -40.063 1.00 45.94 124 TRP A O 1
ATOM 954 N N . PRO A 1 125 ? -30.826 6.990 -39.094 1.00 49.50 125 PRO A N 1
ATOM 955 C CA . PRO A 1 125 ? -31.517 7.350 -40.334 1.00 49.50 125 PRO A CA 1
ATOM 956 C C . PRO A 1 125 ? -31.539 8.861 -40.629 1.00 49.50 125 PRO A C 1
ATOM 958 O O . PRO A 1 125 ? -31.875 9.256 -41.745 1.00 49.50 125 PRO A O 1
ATOM 961 N N . ARG A 1 126 ? -31.189 9.736 -39.669 1.00 55.19 126 ARG A N 1
ATOM 962 C CA . ARG A 1 126 ? -31.331 11.202 -39.826 1.00 55.19 126 ARG A CA 1
ATOM 963 C C . ARG A 1 126 ? -30.068 11.924 -40.303 1.00 55.19 126 ARG A C 1
ATOM 965 O O . ARG A 1 126 ? -30.167 13.028 -40.831 1.00 55.19 126 ARG A O 1
ATOM 972 N N . ILE A 1 127 ? -28.893 11.317 -40.130 1.00 55.84 127 ILE A N 1
ATOM 973 C CA . ILE A 1 127 ? -27.591 11.941 -40.439 1.00 55.84 127 ILE A CA 1
ATOM 974 C C . ILE A 1 127 ? -27.109 11.587 -41.863 1.00 55.84 127 ILE A C 1
ATOM 976 O O . ILE A 1 127 ? -26.375 12.356 -42.488 1.00 55.84 127 ILE A O 1
ATOM 980 N N . TYR A 1 128 ? -27.603 10.488 -42.445 1.00 50.84 128 TYR A N 1
ATOM 981 C CA . TYR A 1 128 ? -27.142 9.988 -43.746 1.00 50.84 128 TYR A CA 1
ATOM 982 C C . TYR A 1 128 ? -27.409 10.853 -44.993 1.00 50.84 128 TYR A C 1
ATOM 984 O O . TYR A 1 128 ? -26.540 10.864 -45.869 1.00 50.84 128 TYR A O 1
ATOM 992 N N . PRO A 1 129 ? -28.506 11.628 -45.144 1.00 50.28 129 PRO A N 1
ATOM 993 C CA . PRO A 1 129 ? -28.736 12.322 -46.413 1.00 50.28 129 PRO A CA 1
ATOM 994 C C . PRO A 1 129 ? -27.794 13.519 -46.631 1.00 50.28 129 PRO A C 1
ATOM 996 O O . PRO A 1 129 ? -27.739 14.055 -47.740 1.00 50.28 129 PRO A O 1
ATOM 999 N N . ARG A 1 130 ? -27.049 13.957 -45.600 1.00 52.06 130 ARG A N 1
ATOM 1000 C CA . ARG A 1 130 ? -26.153 15.123 -45.689 1.00 52.06 130 ARG A CA 1
ATOM 1001 C C . ARG A 1 130 ? -24.696 14.762 -45.991 1.00 52.06 130 ARG A C 1
ATOM 1003 O O . ARG A 1 130 ? -24.031 15.551 -46.646 1.00 52.06 130 ARG A O 1
ATOM 1010 N N . ILE A 1 131 ? -24.227 13.581 -45.580 1.00 50.78 131 ILE A N 1
ATOM 1011 C CA . ILE A 1 131 ? -22.830 13.140 -45.783 1.00 50.78 131 ILE A CA 1
ATOM 1012 C C . ILE A 1 131 ? -22.665 12.363 -47.105 1.00 50.78 131 ILE A C 1
ATOM 1014 O O . ILE A 1 131 ? -21.595 12.373 -47.708 1.00 50.78 131 ILE A O 1
ATOM 1018 N N . ALA A 1 132 ? -23.742 11.773 -47.636 1.00 47.94 132 ALA A N 1
ATOM 1019 C CA . ALA A 1 132 ? -23.713 10.980 -48.871 1.00 47.94 132 ALA A CA 1
ATOM 1020 C C . ALA A 1 132 ? -23.443 11.777 -50.170 1.00 47.94 132 ALA A C 1
ATOM 1022 O O . ALA A 1 132 ? -23.385 11.183 -51.244 1.00 47.94 132 ALA A O 1
ATOM 1023 N N . ARG A 1 133 ? -23.285 13.109 -50.108 1.00 47.44 133 ARG A N 1
ATOM 1024 C CA . ARG A 1 133 ? -22.937 13.929 -51.283 1.00 47.44 133 ARG A CA 1
ATOM 1025 C C . ARG A 1 133 ? -21.434 14.115 -51.493 1.00 47.44 133 ARG A C 1
ATOM 1027 O O . ARG A 1 133 ? -21.043 14.416 -52.615 1.00 47.44 133 ARG A O 1
ATOM 1034 N N . GLU A 1 134 ? -20.612 13.914 -50.465 1.00 52.09 134 GLU A N 1
ATOM 1035 C CA . GLU A 1 134 ? -19.185 14.269 -50.527 1.00 52.09 134 GLU A CA 1
ATOM 1036 C C . GLU A 1 134 ? -18.275 13.105 -50.951 1.00 52.09 134 GLU A C 1
ATOM 1038 O O . GLU A 1 134 ? -17.163 13.331 -51.414 1.00 52.09 134 GLU A O 1
ATOM 1043 N N . PHE A 1 135 ? -18.734 11.855 -50.856 1.00 41.50 135 PHE A N 1
ATOM 1044 C CA . PHE A 1 135 ? -17.915 10.691 -51.204 1.00 41.50 135 PHE A CA 1
ATOM 1045 C C . PHE A 1 135 ? -18.438 10.010 -52.467 1.00 41.50 135 PHE A C 1
ATOM 1047 O O . PHE A 1 135 ? -19.084 8.962 -52.442 1.00 41.50 135 PHE A O 1
ATOM 1054 N N . LYS A 1 136 ? -18.138 10.635 -53.610 1.00 40.84 136 LYS A N 1
ATOM 1055 C CA . LYS A 1 136 ? -18.145 9.970 -54.915 1.00 40.84 136 LYS A CA 1
ATOM 1056 C C . LYS A 1 136 ? -17.073 8.871 -54.877 1.00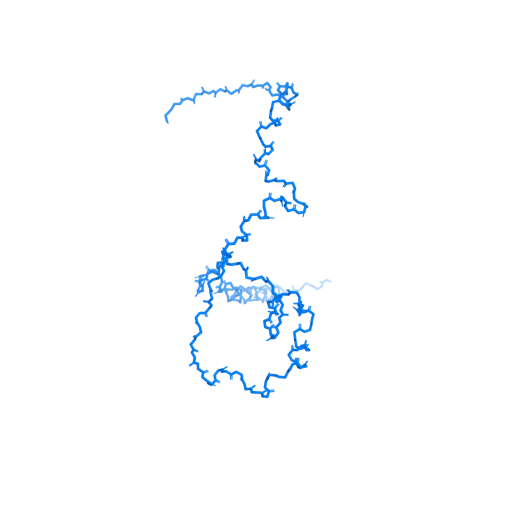 40.84 136 LYS A C 1
ATOM 1058 O O . LYS A 1 136 ? -15.883 9.163 -54.902 1.00 40.84 136 LYS A O 1
ATOM 1063 N N . ALA A 1 137 ? -17.516 7.620 -54.779 1.00 44.28 137 ALA A N 1
ATOM 1064 C CA . ALA A 1 137 ? -16.679 6.427 -54.916 1.00 44.28 137 ALA A CA 1
ATOM 1065 C C . ALA A 1 137 ? -15.953 6.398 -56.291 1.00 44.28 137 ALA A C 1
ATOM 1067 O O . ALA A 1 137 ? -16.370 7.103 -57.217 1.00 44.28 137 ALA A O 1
ATOM 1068 N N . PRO A 1 138 ? -14.909 5.566 -56.454 1.00 44.16 138 PRO A N 1
ATOM 1069 C CA . PRO A 1 138 ? -15.197 4.156 -56.695 1.00 44.16 138 PRO A CA 1
ATOM 1070 C C . PRO A 1 138 ? -14.364 3.216 -55.822 1.00 44.16 138 PRO A C 1
ATOM 1072 O O . PRO A 1 138 ? -13.147 3.328 -55.703 1.00 44.16 138 PRO A O 1
ATOM 1075 N N . VAL A 1 139 ? -15.074 2.260 -55.235 1.00 47.66 139 VAL A N 1
ATOM 1076 C CA . VAL A 1 139 ? -14.518 1.029 -54.689 1.00 47.66 139 VAL A CA 1
ATOM 1077 C C . VAL A 1 139 ? -14.456 0.071 -55.876 1.00 47.66 139 VAL A C 1
ATOM 1079 O O . VAL A 1 139 ? -15.511 -0.353 -56.346 1.00 47.66 139 VAL A O 1
ATOM 1082 N N . ASP A 1 140 ? -13.264 -0.228 -56.394 1.00 36.56 140 ASP A N 1
ATOM 1083 C CA . ASP A 1 140 ? -13.091 -1.380 -57.282 1.00 36.56 140 ASP A CA 1
ATOM 1084 C C . ASP A 1 140 ? -12.876 -2.612 -56.407 1.00 36.56 140 ASP A C 1
ATOM 1086 O O . ASP A 1 140 ? -11.828 -2.835 -55.799 1.00 36.56 140 ASP A O 1
ATOM 1090 N N . LEU A 1 141 ? -13.966 -3.360 -56.287 1.00 46.28 141 LEU A N 1
ATOM 1091 C CA . LEU A 1 141 ? -14.098 -4.576 -55.516 1.00 46.28 141 LEU A CA 1
ATOM 1092 C C . LEU A 1 141 ? -13.795 -5.764 -56.444 1.00 46.28 141 LEU A C 1
ATOM 1094 O O . LEU A 1 141 ? -14.671 -6.238 -57.161 1.00 46.28 141 LEU A O 1
ATOM 1098 N N . HIS A 1 142 ? -12.564 -6.266 -56.412 1.00 36.28 142 HIS A N 1
ATOM 1099 C CA . HIS A 1 142 ? -12.245 -7.647 -56.795 1.00 36.28 142 HIS A CA 1
ATOM 1100 C C . HIS A 1 142 ? -11.820 -8.346 -55.493 1.00 36.28 142 HIS A C 1
ATOM 1102 O O . HIS A 1 142 ? -10.717 -8.134 -55.010 1.00 36.28 142 HIS A O 1
ATOM 1108 N N . CYS A 1 143 ? -12.735 -8.890 -54.690 1.00 32.97 143 CYS A N 1
ATOM 1109 C CA . CYS A 1 143 ? -13.492 -10.124 -54.896 1.00 32.97 143 CYS A CA 1
ATOM 1110 C C . CYS A 1 143 ? -12.572 -11.361 -54.954 1.00 32.97 143 CYS A C 1
ATOM 1112 O O . CYS A 1 143 ? -11.921 -11.606 -55.967 1.00 32.97 143 CYS A O 1
ATOM 1114 N N . VAL A 1 144 ? -12.648 -12.150 -53.872 1.00 39.12 144 VAL A N 1
ATOM 1115 C CA . VAL A 1 144 ? -12.831 -13.614 -53.825 1.00 39.12 144 VAL A CA 1
ATOM 1116 C C . VAL A 1 144 ? -11.756 -14.374 -53.025 1.00 39.12 144 VAL A C 1
ATOM 1118 O O . VAL A 1 144 ? -10.596 -14.408 -53.423 1.00 39.12 144 VAL A O 1
ATOM 1121 N N . LEU A 1 145 ? -12.274 -15.079 -52.001 1.00 40.69 145 LEU A N 1
ATOM 1122 C CA . LEU A 1 145 ? -11.728 -16.190 -51.196 1.00 40.69 145 LEU A CA 1
ATOM 1123 C C . LEU A 1 145 ? -10.705 -15.860 -50.098 1.00 40.69 145 LEU A C 1
ATOM 1125 O O . LEU A 1 145 ? -9.557 -15.486 -50.406 1.00 40.69 145 LEU A O 1
#